Protein AF-A0A674K5M7-F1 (afdb_monomer_lite)

Sequence (139 aa):
MPDRALCLLCSLVMPAAFLCADLLPRVTFPRGDPRRTLTSFSQDGIFNYDTFLLSEDEGTLYVGARDTILSLRVDSAGSMKLTGSIVWPPVLKKKEECVFKKKSNLVRRGGDAGAGAGCIMPLEGAVSLGVSMEGMESW

Organism: NCBI:txid2587831

Radius of gyration: 25.28 Å; chains: 1; bounding box: 82×36×43 Å

Foldseek 3Di:
DVVVVVVVVCVVVVVVVVVVVVVDDPDDDPQPRPVDDADDDDDALWAAQDDWDADPVNQWIWTDTAQKIWIWGADPVGDTHTPDMDGHHDDPVLLVVVVVVVFDSDPPNPDDPDPTDHDDDDCVVVVVVPPPPPPPPDD

Structure (mmCIF, N/CA/C/O backbone):
data_AF-A0A674K5M7-F1
#
_entry.id   AF-A0A674K5M7-F1
#
loop_
_atom_site.group_PDB
_atom_site.id
_atom_site.type_symbol
_atom_site.label_atom_id
_atom_site.label_alt_id
_atom_site.label_comp_id
_atom_site.label_asym_id
_atom_site.label_entity_id
_atom_site.label_seq_id
_atom_site.pdbx_PDB_ins_code
_atom_site.Cartn_x
_atom_site.Cartn_y
_atom_site.Cartn_z
_atom_site.occupancy
_atom_site.B_iso_or_equiv
_atom_site.auth_seq_id
_atom_site.auth_comp_id
_atom_site.auth_asym_id
_atom_site.auth_atom_id
_atom_site.pdbx_PDB_model_num
ATOM 1 N N . MET A 1 1 ? 62.151 11.649 12.531 1.00 54.00 1 MET A N 1
ATOM 2 C CA . MET A 1 1 ? 61.188 10.601 12.941 1.00 54.00 1 MET A CA 1
ATOM 3 C C . MET A 1 1 ? 59.768 10.842 12.367 1.00 54.00 1 MET A C 1
ATOM 5 O O . MET A 1 1 ? 58.826 10.846 13.147 1.00 54.00 1 MET A O 1
ATOM 9 N N . PRO A 1 2 ? 59.555 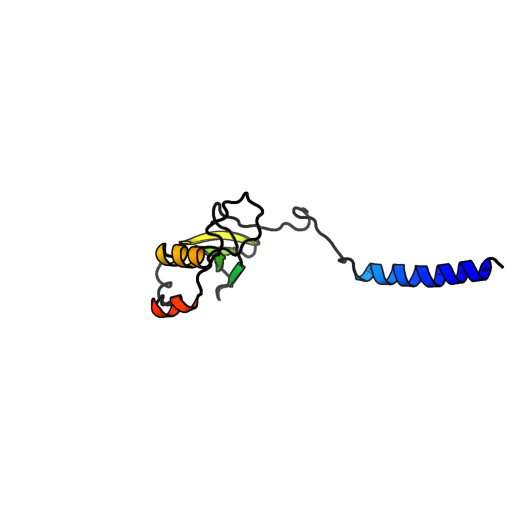11.043 11.045 1.00 58.00 2 PRO A N 1
ATOM 10 C CA . PRO A 1 2 ? 58.198 11.156 10.467 1.00 58.00 2 PRO A CA 1
ATOM 11 C C . PRO A 1 2 ? 57.565 9.796 10.106 1.00 58.00 2 PRO A C 1
ATOM 13 O O . PRO A 1 2 ? 56.348 9.672 10.018 1.00 58.00 2 PRO A O 1
ATOM 16 N N . ASP A 1 3 ? 58.395 8.766 9.951 1.00 63.44 3 ASP A N 1
ATOM 17 C CA . ASP A 1 3 ? 58.025 7.453 9.411 1.00 63.44 3 ASP A CA 1
ATOM 18 C C . ASP A 1 3 ? 57.023 6.691 10.296 1.00 63.44 3 ASP A C 1
ATOM 20 O O . ASP A 1 3 ? 56.019 6.155 9.837 1.00 63.44 3 ASP A O 1
ATOM 24 N N . ARG A 1 4 ? 57.218 6.756 11.618 1.00 66.75 4 ARG A N 1
ATOM 25 C CA . ARG A 1 4 ? 56.341 6.082 12.588 1.00 66.75 4 ARG A CA 1
ATOM 26 C C . ARG A 1 4 ? 54.963 6.734 12.679 1.00 66.75 4 ARG A C 1
ATOM 28 O O . ARG A 1 4 ? 53.981 6.029 12.864 1.00 66.75 4 ARG A O 1
ATOM 35 N N . ALA A 1 5 ? 54.885 8.057 12.529 1.00 70.88 5 ALA A N 1
ATOM 36 C CA . ALA A 1 5 ? 53.611 8.773 12.518 1.00 70.88 5 ALA A CA 1
ATOM 37 C C . ALA A 1 5 ? 52.813 8.458 11.243 1.00 70.88 5 ALA A C 1
ATOM 39 O O . ALA A 1 5 ? 51.611 8.221 11.323 1.00 70.88 5 ALA A O 1
ATOM 40 N N . LEU A 1 6 ? 53.489 8.374 10.091 1.00 67.31 6 LEU A N 1
ATOM 41 C CA . LEU A 1 6 ? 52.871 8.006 8.817 1.00 67.31 6 LEU A CA 1
ATOM 42 C C . LEU A 1 6 ? 52.368 6.553 8.823 1.00 67.31 6 LEU A C 1
ATOM 44 O O . LEU A 1 6 ? 51.234 6.294 8.430 1.00 67.31 6 LEU A O 1
ATOM 48 N N . CYS A 1 7 ? 53.166 5.620 9.349 1.00 67.31 7 CYS A N 1
ATOM 49 C CA . CYS A 1 7 ? 52.777 4.218 9.506 1.00 67.31 7 CYS A CA 1
ATOM 50 C C . CYS A 1 7 ? 51.577 4.045 10.450 1.00 67.31 7 CYS A C 1
ATOM 52 O O . CYS A 1 7 ? 50.654 3.293 10.135 1.00 67.31 7 CYS A O 1
ATOM 54 N N . LEU A 1 8 ? 51.546 4.774 11.572 1.00 70.50 8 LEU A N 1
ATOM 55 C CA . LEU A 1 8 ? 50.411 4.747 12.498 1.00 70.50 8 LEU A CA 1
ATOM 56 C C . LEU A 1 8 ? 49.137 5.325 11.859 1.00 70.50 8 LEU A C 1
ATOM 58 O O . LEU A 1 8 ? 48.074 4.717 11.979 1.00 70.50 8 LEU A O 1
ATOM 62 N N . LEU A 1 9 ? 49.237 6.430 11.115 1.00 65.06 9 LEU A N 1
ATOM 63 C CA . LEU A 1 9 ? 48.107 7.012 10.379 1.00 65.06 9 LEU A CA 1
ATOM 64 C C . LEU A 1 9 ? 47.564 6.053 9.307 1.00 65.06 9 LEU A C 1
ATOM 66 O O . LEU A 1 9 ? 46.357 5.827 9.253 1.00 65.06 9 LEU A O 1
ATOM 70 N N . CYS A 1 10 ? 48.429 5.418 8.511 1.00 63.88 10 CYS A N 1
ATOM 71 C CA . CYS A 1 10 ? 48.013 4.414 7.525 1.00 63.88 10 CYS A CA 1
ATOM 72 C C . CYS A 1 10 ? 47.333 3.201 8.179 1.00 63.88 10 CYS A C 1
ATOM 74 O O . CYS A 1 10 ? 46.335 2.701 7.661 1.00 63.88 10 CYS A O 1
ATOM 76 N N . SER A 1 11 ? 47.831 2.756 9.338 1.00 68.31 11 SER A N 1
ATOM 77 C CA . SER A 1 11 ? 47.259 1.619 10.067 1.00 68.31 11 SER A CA 1
ATOM 78 C C . SER A 1 11 ? 45.888 1.906 10.689 1.00 68.31 11 SER A C 1
ATOM 80 O O . SER A 1 11 ? 45.104 0.977 10.848 1.00 68.31 11 SER A O 1
ATOM 82 N N . LEU A 1 12 ? 45.566 3.170 10.996 1.00 63.50 12 LEU A N 1
ATOM 83 C CA . LEU A 1 12 ? 44.246 3.567 11.502 1.00 63.50 12 LEU A CA 1
ATOM 84 C C . LEU A 1 12 ? 43.238 3.851 10.375 1.00 63.50 12 LEU A C 1
ATOM 86 O O . LEU A 1 12 ? 42.054 3.554 10.516 1.00 63.50 12 LEU A O 1
ATOM 90 N N . VAL A 1 13 ? 43.698 4.429 9.260 1.00 61.62 13 VAL A N 1
ATOM 91 C CA . VAL A 1 13 ? 42.830 4.862 8.150 1.00 61.62 13 VAL A CA 1
ATOM 92 C C . VAL A 1 13 ? 42.399 3.691 7.263 1.00 61.62 13 VAL A C 1
ATOM 94 O O . VAL A 1 13 ? 41.256 3.660 6.810 1.00 61.62 13 VAL A O 1
ATOM 97 N N . MET A 1 14 ? 43.270 2.701 7.040 1.00 60.22 14 MET A N 1
ATOM 98 C CA . MET A 1 14 ? 42.951 1.569 6.162 1.00 60.22 14 MET A CA 1
ATOM 99 C C . MET A 1 14 ? 41.818 0.675 6.701 1.00 60.22 14 MET A C 1
ATOM 101 O O . MET A 1 14 ? 40.880 0.423 5.947 1.00 60.22 14 MET A O 1
ATOM 105 N N . PRO A 1 15 ? 41.787 0.255 7.983 1.00 61.38 15 PRO A N 1
ATOM 106 C CA . PRO A 1 15 ? 40.671 -0.538 8.504 1.00 61.38 15 PRO A CA 1
ATOM 107 C C . PRO A 1 15 ? 39.331 0.205 8.438 1.00 61.38 15 PRO A C 1
ATOM 109 O O . PRO A 1 15 ? 38.308 -0.395 8.118 1.00 61.38 15 PRO A O 1
ATOM 112 N N . ALA A 1 16 ? 39.335 1.520 8.686 1.00 59.09 16 ALA A N 1
ATOM 113 C CA . ALA A 1 16 ? 38.125 2.339 8.660 1.00 59.09 16 ALA A CA 1
ATOM 114 C C . ALA A 1 16 ? 37.505 2.441 7.252 1.00 59.09 16 ALA A C 1
ATOM 116 O O . ALA A 1 16 ? 36.284 2.437 7.119 1.00 59.09 16 ALA A O 1
ATOM 117 N N . ALA A 1 17 ? 38.329 2.485 6.198 1.00 59.56 17 ALA A N 1
ATOM 118 C CA . ALA A 1 17 ? 37.850 2.531 4.816 1.00 59.56 17 ALA A CA 1
ATOM 119 C C . ALA A 1 17 ? 37.273 1.184 4.337 1.00 59.56 17 ALA A C 1
ATOM 121 O O . ALA A 1 17 ? 36.255 1.172 3.645 1.00 59.56 17 ALA A O 1
ATOM 122 N N . PHE A 1 18 ? 37.877 0.057 4.735 1.00 58.56 18 PHE A N 1
ATOM 123 C CA . PHE A 1 18 ? 37.393 -1.284 4.375 1.00 58.56 18 PHE A CA 1
ATOM 124 C C . PHE A 1 18 ? 36.073 -1.646 5.069 1.00 58.56 18 PHE A C 1
ATOM 126 O O . PHE A 1 18 ? 35.194 -2.223 4.437 1.00 58.56 18 PHE A O 1
ATOM 133 N N . LEU A 1 19 ? 35.888 -1.255 6.334 1.00 58.12 19 LEU A N 1
ATOM 134 C CA . LEU A 1 19 ? 34.643 -1.517 7.068 1.00 58.12 19 LEU A CA 1
ATOM 135 C C . LEU A 1 19 ? 33.445 -0.705 6.544 1.00 58.12 19 LEU A C 1
ATOM 137 O O . LEU A 1 19 ? 32.305 -1.125 6.712 1.00 58.12 19 LEU A O 1
ATOM 141 N N . CYS A 1 20 ? 33.677 0.436 5.888 1.00 59.03 20 CYS A N 1
ATOM 142 C CA . CYS A 1 20 ? 32.605 1.273 5.339 1.00 59.03 20 CYS A CA 1
ATOM 143 C C . CYS A 1 20 ? 32.024 0.757 4.013 1.00 59.03 20 CYS A C 1
ATOM 145 O O . CYS A 1 20 ? 30.899 1.118 3.671 1.00 59.03 20 CYS A O 1
ATOM 147 N N . ALA A 1 21 ? 32.755 -0.072 3.261 1.00 61.06 21 ALA A N 1
ATOM 148 C CA . ALA A 1 21 ? 32.300 -0.557 1.957 1.00 61.06 21 ALA A CA 1
ATOM 149 C C . ALA A 1 21 ? 31.172 -1.604 2.065 1.00 61.06 21 ALA A C 1
ATOM 151 O O . ALA A 1 21 ? 30.252 -1.586 1.251 1.00 61.06 21 ALA A O 1
ATOM 152 N N . ASP A 1 22 ? 31.195 -2.457 3.095 1.00 65.50 22 ASP A N 1
ATOM 153 C CA . ASP A 1 22 ? 30.171 -3.493 3.333 1.00 65.50 22 ASP A CA 1
ATOM 154 C C . ASP A 1 22 ? 28.863 -2.950 3.933 1.00 65.50 22 ASP A C 1
ATOM 156 O O . ASP A 1 22 ? 27.850 -3.648 3.974 1.00 65.50 22 ASP A O 1
ATOM 160 N N . LEU A 1 23 ? 28.856 -1.694 4.387 1.00 80.81 23 LEU A N 1
ATOM 161 C CA . LEU A 1 23 ? 27.666 -1.047 4.949 1.00 80.81 23 LEU A CA 1
ATOM 162 C C . LEU A 1 23 ? 26.796 -0.373 3.879 1.00 80.81 23 LEU A C 1
ATOM 164 O O . LEU A 1 23 ? 25.697 0.095 4.184 1.00 80.81 23 LEU A O 1
ATOM 168 N N . LEU A 1 24 ? 27.268 -0.312 2.629 1.00 85.19 24 LEU A N 1
ATOM 169 C CA . LEU A 1 24 ? 26.547 0.313 1.527 1.00 85.19 24 LEU A CA 1
ATOM 170 C C . LEU A 1 24 ? 25.785 -0.737 0.705 1.00 85.19 24 LEU A C 1
ATOM 172 O O . LEU A 1 24 ? 26.345 -1.777 0.350 1.00 85.19 24 LEU A O 1
ATOM 176 N N . PRO A 1 25 ? 24.514 -0.477 0.339 1.00 89.56 25 PRO A N 1
ATOM 177 C CA . PRO A 1 25 ? 23.804 -1.325 -0.606 1.00 89.56 25 PRO A CA 1
ATOM 178 C C . PRO A 1 25 ? 24.611 -1.470 -1.899 1.00 89.56 25 PRO A C 1
ATOM 180 O O . PRO A 1 25 ? 24.996 -0.474 -2.510 1.00 89.56 25 PRO A O 1
ATOM 183 N N . ARG A 1 26 ? 24.829 -2.713 -2.349 1.00 89.81 26 ARG A N 1
ATOM 184 C CA . ARG A 1 26 ? 25.579 -2.999 -3.589 1.00 89.81 26 ARG A CA 1
ATOM 185 C C . ARG A 1 26 ? 25.007 -2.280 -4.811 1.00 89.81 26 ARG A C 1
ATOM 187 O O . ARG A 1 26 ? 25.750 -1.910 -5.713 1.00 89.81 26 ARG A O 1
ATOM 194 N N . VAL A 1 27 ? 23.686 -2.115 -4.848 1.00 91.44 27 VAL A N 1
ATOM 195 C CA . VAL A 1 27 ? 22.971 -1.386 -5.894 1.00 91.44 27 VAL A CA 1
ATOM 196 C C . VAL A 1 27 ? 21.827 -0.610 -5.251 1.00 91.44 27 VAL A C 1
ATOM 198 O O . VAL A 1 27 ? 21.047 -1.178 -4.486 1.00 91.44 27 VAL A O 1
ATOM 201 N N . THR A 1 28 ? 21.701 0.665 -5.609 1.00 91.31 28 THR A N 1
ATOM 202 C CA . THR A 1 28 ? 20.619 1.546 -5.161 1.00 91.31 28 THR A CA 1
ATOM 203 C C . THR A 1 28 ? 19.865 2.064 -6.376 1.00 91.31 28 THR A C 1
ATOM 205 O O . THR A 1 28 ? 20.475 2.581 -7.312 1.00 91.31 28 THR A O 1
ATOM 208 N N . PHE A 1 29 ? 18.539 1.950 -6.348 1.00 94.06 29 PHE A N 1
ATOM 209 C CA . PHE A 1 29 ? 17.656 2.535 -7.352 1.00 94.06 29 PHE A CA 1
ATOM 210 C C . PHE A 1 29 ? 16.804 3.615 -6.681 1.00 94.06 29 PHE A C 1
ATOM 212 O O . PHE A 1 29 ? 16.064 3.292 -5.747 1.00 94.06 29 PHE A O 1
ATOM 219 N N . PRO A 1 30 ? 16.900 4.888 -7.100 1.00 92.19 30 PRO A N 1
ATOM 220 C CA . PRO A 1 30 ? 15.992 5.912 -6.609 1.00 92.19 30 PRO A CA 1
ATOM 221 C C . PRO A 1 30 ? 14.552 5.605 -7.039 1.00 92.19 30 PRO A C 1
ATOM 223 O O . PRO A 1 30 ? 14.303 4.935 -8.044 1.00 92.19 30 PRO A O 1
ATOM 226 N N . ARG A 1 31 ? 13.576 6.121 -6.285 1.00 90.50 31 ARG A N 1
ATOM 227 C CA . ARG A 1 31 ? 12.162 6.003 -6.657 1.00 90.50 31 ARG A CA 1
ATOM 228 C C . ARG A 1 31 ? 11.943 6.645 -8.031 1.00 90.50 31 ARG A C 1
ATOM 230 O O . ARG A 1 31 ? 12.227 7.825 -8.203 1.00 90.50 31 ARG A O 1
ATOM 237 N N . GLY A 1 32 ? 11.406 5.871 -8.973 1.00 89.56 32 GLY A N 1
ATOM 238 C CA . GLY A 1 32 ? 11.185 6.313 -10.353 1.00 89.56 32 GLY A CA 1
ATOM 239 C C . GLY A 1 32 ? 12.353 6.048 -11.308 1.00 89.56 32 GLY A C 1
ATOM 240 O O . GLY A 1 32 ? 12.295 6.508 -12.444 1.00 89.56 32 GLY A O 1
ATOM 241 N N . ASP A 1 33 ? 13.394 5.314 -10.890 1.00 93.31 33 ASP A N 1
ATOM 242 C CA . ASP A 1 33 ? 14.452 4.874 -11.805 1.00 93.31 33 ASP A CA 1
ATOM 243 C C . ASP A 1 33 ? 13.858 4.001 -12.934 1.00 93.31 33 ASP A C 1
ATOM 245 O O . ASP A 1 33 ? 13.219 2.982 -12.649 1.00 93.31 33 ASP A O 1
ATOM 249 N N . PRO A 1 34 ? 14.070 4.348 -14.216 1.00 90.81 34 PRO A N 1
ATOM 250 C CA . PRO A 1 34 ? 13.500 3.608 -15.342 1.00 90.81 34 PRO A CA 1
ATOM 251 C C . PRO A 1 34 ? 14.049 2.181 -15.468 1.00 90.81 34 PRO A C 1
ATOM 253 O O . PRO A 1 34 ? 13.412 1.338 -16.091 1.00 90.81 34 PRO A O 1
ATOM 256 N N . ARG A 1 35 ? 15.208 1.879 -14.866 1.00 92.81 35 ARG A N 1
ATOM 257 C CA . ARG A 1 35 ? 15.778 0.522 -14.837 1.00 92.81 35 ARG A CA 1
ATOM 258 C C . ARG A 1 35 ? 15.003 -0.415 -13.914 1.00 92.81 35 ARG A C 1
ATOM 260 O O . ARG A 1 35 ? 15.170 -1.628 -14.007 1.00 92.81 35 ARG A O 1
ATOM 267 N N . ARG A 1 36 ? 14.197 0.133 -12.999 1.00 89.38 36 ARG A N 1
ATOM 268 C CA . ARG A 1 36 ? 13.380 -0.634 -12.059 1.00 89.38 36 ARG A CA 1
ATOM 269 C C . ARG A 1 36 ? 12.063 0.085 -11.780 1.00 89.38 36 ARG A C 1
ATOM 271 O O . ARG A 1 36 ? 11.891 0.731 -10.748 1.00 89.38 36 ARG A O 1
ATOM 278 N N . THR A 1 37 ? 11.123 -0.057 -12.709 1.00 86.69 37 THR A N 1
ATOM 279 C CA . THR A 1 37 ? 9.760 0.451 -12.542 1.00 86.69 37 THR A CA 1
ATOM 280 C C . THR A 1 37 ? 9.069 -0.259 -11.379 1.00 86.69 37 THR A C 1
ATOM 282 O O . THR A 1 37 ? 9.080 -1.484 -11.293 1.00 86.69 37 THR A O 1
ATOM 285 N N . LEU A 1 38 ? 8.469 0.521 -10.479 1.00 88.12 38 LEU A N 1
ATOM 286 C CA . LEU A 1 38 ? 7.705 0.026 -9.340 1.00 88.12 38 LEU A CA 1
ATOM 287 C C . LEU A 1 38 ? 6.274 0.545 -9.448 1.00 88.12 38 LEU A C 1
ATOM 289 O O . LEU A 1 38 ? 6.054 1.743 -9.626 1.00 88.12 38 LEU A O 1
ATOM 293 N N . THR A 1 39 ? 5.311 -0.358 -9.343 1.00 88.19 39 THR A N 1
ATOM 294 C CA . THR A 1 39 ? 3.890 -0.026 -9.319 1.00 88.19 39 THR A CA 1
ATOM 295 C C . THR A 1 39 ? 3.478 0.370 -7.906 1.00 88.19 39 THR A C 1
ATOM 297 O O . THR A 1 39 ? 3.947 -0.185 -6.914 1.00 88.19 39 THR A O 1
ATOM 300 N N . SER A 1 40 ? 2.616 1.377 -7.795 1.00 89.56 40 SER A N 1
ATOM 301 C CA . SER A 1 40 ? 2.126 1.865 -6.507 1.00 89.56 40 SER A CA 1
ATOM 302 C C . SER A 1 40 ? 0.620 2.027 -6.546 1.00 89.56 40 SER A C 1
ATOM 304 O O . SER A 1 40 ? 0.089 2.565 -7.516 1.00 89.56 40 SER A O 1
ATOM 306 N N . PHE A 1 41 ? -0.041 1.623 -5.469 1.00 92.69 41 PHE A N 1
ATOM 307 C CA . PHE A 1 41 ? -1.464 1.835 -5.258 1.00 92.69 41 PHE A CA 1
ATOM 308 C C . PHE A 1 41 ? -1.675 2.816 -4.100 1.00 92.69 41 PHE A C 1
ATOM 310 O O . PHE A 1 41 ? -0.998 2.738 -3.075 1.00 92.69 41 PHE A O 1
ATOM 317 N N . SER A 1 42 ? -2.620 3.737 -4.264 1.00 92.50 42 SER A N 1
ATOM 318 C CA . SER A 1 42 ? -3.082 4.641 -3.212 1.00 92.50 42 SER A CA 1
ATOM 319 C C . SER A 1 42 ? -4.504 5.080 -3.521 1.00 92.50 42 SER A C 1
ATOM 321 O O . SER A 1 42 ? -4.812 5.368 -4.678 1.00 92.50 42 SER A O 1
ATOM 323 N N . GLN A 1 43 ? -5.344 5.184 -2.497 1.00 92.69 43 GLN A N 1
ATOM 324 C CA . GLN A 1 43 ? -6.709 5.683 -2.614 1.00 92.69 43 GLN A CA 1
ATOM 325 C C . GLN A 1 43 ? -6.925 6.883 -1.691 1.00 92.69 43 GLN A C 1
ATOM 327 O O . GLN A 1 43 ? -6.505 6.875 -0.531 1.00 92.69 43 GLN A O 1
ATOM 332 N N . ASP A 1 44 ? -7.598 7.910 -2.208 1.00 92.19 44 ASP A N 1
ATOM 333 C CA . ASP A 1 44 ? -7.889 9.127 -1.456 1.00 92.19 44 ASP A CA 1
ATOM 334 C C . ASP A 1 44 ? -8.716 8.828 -0.203 1.00 92.19 44 ASP A C 1
ATOM 336 O O . ASP A 1 44 ? -9.708 8.100 -0.235 1.00 92.19 44 ASP A O 1
ATOM 340 N N . GLY A 1 45 ? -8.303 9.412 0.922 1.00 88.75 45 GLY A N 1
ATOM 341 C CA . GLY A 1 45 ? -8.979 9.236 2.207 1.00 88.75 45 GLY A CA 1
ATOM 342 C C . GLY A 1 45 ? -8.674 7.918 2.925 1.00 88.75 45 GLY A C 1
ATOM 343 O O . GLY A 1 45 ? -9.101 7.769 4.069 1.00 88.75 45 GLY A O 1
ATOM 344 N N . ILE A 1 46 ? -7.906 7.009 2.315 1.00 92.19 46 ILE A N 1
ATOM 345 C CA . ILE A 1 46 ? -7.473 5.751 2.930 1.00 92.19 46 ILE A CA 1
ATOM 346 C C . ILE A 1 46 ? -5.995 5.842 3.303 1.00 92.19 46 ILE A C 1
ATOM 348 O O . ILE A 1 46 ? -5.133 6.163 2.483 1.00 92.19 46 ILE A O 1
ATOM 352 N N . PHE A 1 47 ? -5.702 5.526 4.561 1.00 90.75 47 PHE A N 1
ATOM 353 C CA . PHE A 1 47 ? -4.371 5.633 5.149 1.00 90.75 47 PHE A CA 1
ATOM 354 C C . PHE A 1 47 ? -4.027 4.359 5.926 1.00 90.75 47 PHE A C 1
ATOM 356 O O . PHE A 1 47 ? -4.919 3.599 6.294 1.00 90.75 47 PHE A O 1
ATOM 363 N N . ASN A 1 48 ? -2.743 4.174 6.239 1.00 93.75 48 ASN A N 1
ATOM 364 C CA . ASN A 1 48 ? -2.214 3.050 7.023 1.00 93.75 48 ASN A CA 1
ATOM 365 C C . ASN A 1 48 ? -2.511 1.675 6.404 1.00 93.75 48 ASN A C 1
ATOM 367 O O . ASN A 1 48 ? -3.248 0.889 6.979 1.00 93.75 48 ASN A O 1
ATOM 371 N N . TYR A 1 49 ? -1.928 1.398 5.240 1.00 94.94 49 TYR A N 1
ATOM 372 C CA . TYR A 1 49 ? -1.946 0.073 4.616 1.00 94.94 49 TYR A CA 1
ATOM 373 C C . TYR A 1 49 ? -0.899 -0.809 5.316 1.00 94.94 49 TYR A C 1
ATOM 375 O O . TYR A 1 49 ? 0.276 -0.765 4.953 1.00 94.94 49 TYR A O 1
ATOM 383 N N . ASP A 1 50 ? -1.286 -1.518 6.376 1.00 94.81 50 ASP A N 1
ATOM 384 C CA . ASP A 1 50 ? -0.348 -2.232 7.260 1.00 94.81 50 ASP A CA 1
ATOM 385 C C . ASP A 1 50 ? -0.581 -3.746 7.341 1.00 94.81 50 ASP A C 1
ATOM 387 O O . ASP A 1 50 ? 0.307 -4.479 7.778 1.00 94.81 50 ASP A O 1
ATOM 391 N N . THR A 1 51 ? -1.733 -4.224 6.872 1.00 94.56 51 THR A N 1
ATOM 392 C CA . THR A 1 51 ? -2.112 -5.636 6.913 1.00 94.56 51 THR A CA 1
ATOM 393 C C . THR A 1 51 ? -2.294 -6.157 5.494 1.00 94.56 51 THR A C 1
ATOM 395 O O . THR A 1 51 ? -3.028 -5.564 4.709 1.00 94.56 51 THR A O 1
ATOM 398 N N . PHE A 1 52 ? -1.653 -7.277 5.163 1.00 96.19 52 PHE A N 1
ATOM 399 C CA . PHE A 1 52 ? -1.660 -7.848 3.816 1.00 96.19 52 PHE A CA 1
ATOM 400 C C . PHE A 1 52 ? -1.979 -9.340 3.876 1.00 96.19 52 PHE A C 1
ATOM 402 O O . PHE A 1 52 ? -1.398 -10.063 4.684 1.00 96.19 52 PHE A O 1
ATOM 409 N N . LEU A 1 53 ? -2.876 -9.793 3.004 1.00 96.50 53 LEU A N 1
ATOM 410 C CA . LEU A 1 53 ? -3.218 -11.200 2.829 1.00 96.50 53 LEU A CA 1
ATOM 411 C C . LEU A 1 53 ? -3.355 -11.494 1.336 1.00 96.50 53 LEU A C 1
ATOM 413 O O . LEU A 1 53 ? -4.217 -10.930 0.667 1.00 96.50 53 LEU A O 1
ATOM 417 N N . LEU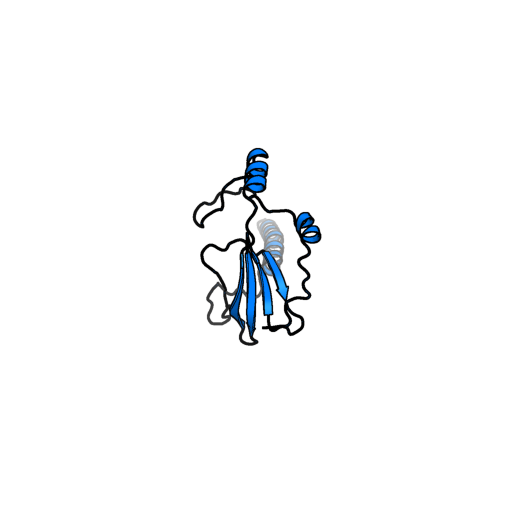 A 1 54 ? -2.500 -12.370 0.817 1.00 95.62 54 LEU A N 1
ATOM 418 C CA . LEU A 1 54 ? -2.593 -12.848 -0.558 1.00 95.62 54 LEU A CA 1
ATOM 419 C C . LEU A 1 54 ? -3.550 -14.045 -0.615 1.00 95.62 54 LEU A C 1
ATOM 421 O O . LEU A 1 54 ? -3.516 -14.899 0.272 1.00 95.62 54 LEU A O 1
ATOM 425 N N . SER A 1 55 ? -4.411 -14.083 -1.628 1.00 94.38 55 SER A N 1
ATOM 426 C CA . SER A 1 55 ? -5.280 -15.224 -1.900 1.00 94.38 55 SER A CA 1
ATOM 427 C C . SER A 1 55 ? -4.478 -16.444 -2.366 1.00 94.38 55 SER A C 1
ATOM 429 O O . SER A 1 55 ? -3.360 -16.315 -2.863 1.00 94.38 55 SER A O 1
ATOM 431 N N . GLU A 1 56 ? -5.047 -17.639 -2.204 1.00 95.12 56 GLU A N 1
ATOM 432 C CA . GLU A 1 56 ? -4.386 -18.901 -2.571 1.00 95.12 56 GLU A CA 1
ATOM 433 C C . GLU A 1 56 ? -4.121 -19.017 -4.082 1.00 95.12 56 GLU A C 1
ATOM 435 O O . GLU A 1 56 ? -3.116 -19.587 -4.493 1.00 95.12 56 GLU A O 1
ATOM 440 N N . ASP A 1 57 ? -4.981 -18.417 -4.907 1.00 92.88 57 ASP A N 1
ATOM 441 C CA . ASP A 1 57 ? -4.826 -18.322 -6.363 1.00 92.88 57 ASP A CA 1
ATOM 442 C C . ASP A 1 57 ? -3.838 -17.223 -6.805 1.00 92.88 57 ASP A C 1
ATOM 444 O O . ASP A 1 57 ? -3.682 -16.990 -8.002 1.00 92.88 57 ASP A O 1
ATOM 448 N N . GLU A 1 58 ? -3.207 -16.517 -5.857 1.00 91.88 58 GLU A N 1
ATOM 449 C CA . GLU A 1 58 ? -2.250 -15.413 -6.056 1.00 91.88 58 GLU A CA 1
ATOM 450 C C . GLU A 1 58 ? -2.781 -14.218 -6.877 1.00 91.88 58 GLU A C 1
ATOM 452 O O . GLU A 1 58 ? -2.057 -13.256 -7.135 1.00 91.88 58 GLU A O 1
ATOM 457 N N . GLY A 1 59 ? -4.061 -14.236 -7.259 1.00 92.81 59 GLY A N 1
ATOM 458 C CA . GLY A 1 59 ? -4.685 -13.216 -8.098 1.00 92.81 59 GLY A CA 1
ATOM 459 C C . GLY A 1 59 ? -5.212 -12.008 -7.325 1.00 92.81 59 GLY A C 1
ATOM 460 O O . GLY A 1 59 ? -5.440 -10.950 -7.922 1.00 92.81 59 GLY A O 1
ATOM 461 N N . THR A 1 60 ? -5.410 -12.136 -6.008 1.00 95.12 60 THR A N 1
ATOM 462 C CA . THR A 1 60 ? -6.028 -11.102 -5.170 1.00 95.12 60 THR A CA 1
ATOM 463 C C . THR A 1 60 ? -5.221 -10.834 -3.904 1.00 95.12 60 THR A C 1
ATOM 465 O O . THR A 1 60 ? -5.015 -11.702 -3.063 1.00 95.12 60 THR A O 1
ATOM 468 N N . LEU A 1 61 ? -4.822 -9.580 -3.715 1.00 95.56 61 LEU A N 1
ATOM 469 C CA . LEU A 1 61 ? -4.226 -9.072 -2.489 1.00 95.56 61 LEU A CA 1
ATOM 470 C C . LEU A 1 61 ? -5.287 -8.328 -1.673 1.00 95.56 61 LEU A C 1
ATOM 472 O O . LEU A 1 61 ? -5.739 -7.243 -2.047 1.00 95.56 61 LEU A O 1
ATOM 476 N N . TYR A 1 62 ? -5.664 -8.899 -0.536 1.00 96.69 62 TYR A N 1
ATOM 477 C CA . TYR A 1 62 ? -6.466 -8.224 0.472 1.00 96.69 62 TYR A CA 1
ATOM 478 C C . TYR A 1 62 ? -5.575 -7.316 1.316 1.00 96.69 62 TYR A C 1
ATOM 480 O O . TYR A 1 62 ? -4.537 -7.741 1.830 1.00 96.69 62 TYR A O 1
ATOM 488 N N . VAL A 1 63 ? -5.980 -6.057 1.466 1.00 97.25 63 VAL A N 1
ATOM 489 C CA . VAL A 1 63 ? -5.222 -5.048 2.210 1.00 97.25 63 VAL A CA 1
ATOM 490 C C . VAL A 1 63 ? -6.094 -4.467 3.310 1.00 97.25 63 VAL A C 1
ATOM 492 O O . VAL A 1 63 ? -7.111 -3.827 3.041 1.00 97.25 63 VAL A O 1
ATOM 495 N N . GLY A 1 64 ? -5.690 -4.679 4.558 1.00 96.00 64 GLY A N 1
ATOM 496 C CA . GLY A 1 64 ? -6.246 -3.974 5.702 1.00 96.00 64 GLY A CA 1
ATOM 497 C C . GLY A 1 64 ? -5.643 -2.578 5.781 1.00 96.00 64 GLY A C 1
ATOM 498 O O . GLY A 1 64 ? -4.421 -2.413 5.815 1.00 96.00 64 GLY A O 1
ATOM 499 N N . ALA A 1 65 ? -6.519 -1.579 5.784 1.00 94.81 65 ALA A N 1
ATOM 500 C CA . ALA A 1 65 ? -6.175 -0.184 5.971 1.00 94.81 65 ALA A CA 1
ATOM 501 C C . ALA A 1 65 ? -7.008 0.428 7.104 1.00 94.81 65 ALA A C 1
ATOM 503 O O . ALA A 1 65 ? -7.945 -0.181 7.632 1.00 94.81 65 ALA A O 1
ATOM 504 N N . ARG A 1 66 ? -6.686 1.661 7.502 1.00 89.50 66 ARG A N 1
ATOM 505 C CA . ARG A 1 66 ? -7.458 2.356 8.534 1.00 89.50 66 ARG A CA 1
ATOM 506 C C . ARG A 1 66 ? -8.919 2.481 8.104 1.00 89.50 66 ARG A C 1
ATOM 508 O O . ARG A 1 66 ? -9.220 3.137 7.112 1.00 89.50 66 ARG A O 1
ATOM 515 N N . ASP A 1 67 ? -9.803 1.906 8.913 1.00 89.69 67 ASP A N 1
ATOM 516 C CA . ASP A 1 67 ? -11.257 1.951 8.758 1.00 89.69 67 ASP A CA 1
ATOM 517 C C . ASP A 1 67 ? -11.772 1.335 7.439 1.00 89.69 67 ASP A C 1
ATOM 519 O O . ASP A 1 67 ? -12.905 1.600 7.035 1.00 89.69 67 ASP A O 1
ATOM 523 N N . THR A 1 68 ? -10.963 0.550 6.713 1.00 93.75 68 THR A N 1
ATOM 524 C CA . THR A 1 68 ? -11.347 -0.049 5.422 1.00 93.75 68 THR A CA 1
ATOM 525 C C . THR A 1 68 ? -10.538 -1.311 5.116 1.00 93.75 68 THR A C 1
ATOM 527 O O . THR A 1 68 ? -9.339 -1.363 5.362 1.00 93.75 68 THR A O 1
ATOM 530 N N . ILE A 1 69 ? -11.184 -2.311 4.519 1.00 96.00 69 ILE A N 1
ATOM 531 C CA . ILE A 1 69 ? -10.533 -3.485 3.924 1.00 96.00 69 ILE A CA 1
ATOM 532 C C . ILE A 1 69 ? -10.667 -3.377 2.405 1.00 96.00 69 ILE A C 1
ATOM 534 O O . ILE A 1 69 ? -11.752 -3.094 1.899 1.00 96.00 69 ILE A O 1
ATOM 538 N N . LEU A 1 70 ? -9.575 -3.579 1.676 1.00 96.69 70 LEU A N 1
ATOM 539 C CA . LEU A 1 70 ? -9.512 -3.490 0.219 1.00 96.69 70 LEU A CA 1
ATOM 540 C C . LEU A 1 70 ? -9.228 -4.858 -0.394 1.00 96.69 70 LEU A C 1
ATOM 542 O O . LEU A 1 70 ? -8.512 -5.666 0.187 1.00 96.69 70 LEU A O 1
ATOM 546 N N . SER A 1 71 ? -9.742 -5.077 -1.598 1.00 97.00 71 SER A N 1
ATOM 547 C CA . SER A 1 71 ? -9.386 -6.186 -2.478 1.00 97.00 71 SER A CA 1
ATOM 548 C C . SER A 1 71 ? -8.715 -5.600 -3.717 1.00 97.00 71 SER A C 1
ATOM 550 O O . SER A 1 71 ? -9.305 -4.762 -4.406 1.00 97.00 71 SER A O 1
ATOM 552 N N . LEU A 1 72 ? -7.466 -5.988 -3.967 1.00 96.12 72 LEU A N 1
ATOM 553 C CA . LEU A 1 72 ? -6.683 -5.571 -5.124 1.00 96.12 72 LEU A CA 1
ATOM 554 C C . LEU A 1 72 ? -6.402 -6.791 -5.995 1.00 96.12 72 LEU A C 1
ATOM 556 O O . LEU A 1 72 ? -5.776 -7.738 -5.534 1.00 96.12 72 LEU A O 1
ATOM 560 N N . ARG A 1 73 ? -6.785 -6.755 -7.270 1.00 95.19 73 ARG A N 1
ATOM 561 C CA . ARG A 1 73 ? -6.271 -7.718 -8.243 1.00 95.19 73 ARG A CA 1
ATOM 562 C C . ARG A 1 73 ? -4.815 -7.395 -8.536 1.00 95.19 73 ARG A C 1
ATOM 564 O O . ARG A 1 73 ? -4.514 -6.246 -8.874 1.00 95.19 73 ARG A O 1
ATOM 571 N N . VAL A 1 74 ? -3.958 -8.402 -8.437 1.00 92.88 74 VAL A N 1
ATOM 572 C CA . VAL A 1 74 ? -2.534 -8.314 -8.767 1.00 92.88 74 VAL A CA 1
ATOM 573 C C . VAL A 1 74 ? -2.280 -9.183 -9.992 1.00 92.88 74 VAL A C 1
ATOM 575 O O . VAL A 1 74 ? -2.801 -10.290 -10.081 1.00 92.88 74 VAL A O 1
ATOM 578 N N . ASP A 1 75 ? -1.529 -8.670 -10.963 1.00 86.19 75 ASP A N 1
ATOM 579 C CA . ASP A 1 75 ? -1.106 -9.455 -12.124 1.00 86.19 75 ASP A CA 1
ATOM 580 C C . ASP A 1 75 ? 0.409 -9.696 -12.144 1.00 86.19 75 ASP A C 1
ATOM 582 O O . ASP A 1 75 ? 1.187 -9.058 -11.430 1.00 86.19 75 ASP A O 1
ATOM 586 N N . SER A 1 76 ? 0.846 -10.617 -13.008 1.00 77.69 76 SER A N 1
ATOM 587 C CA . SER A 1 76 ? 2.262 -10.951 -13.190 1.00 77.69 76 SER A CA 1
ATOM 588 C C . SER A 1 76 ? 3.102 -9.789 -13.733 1.00 77.69 76 SER A C 1
ATOM 590 O O . SER A 1 76 ? 4.326 -9.820 -13.636 1.00 77.69 76 SER A O 1
ATOM 592 N N . ALA A 1 77 ? 2.467 -8.767 -14.318 1.00 78.12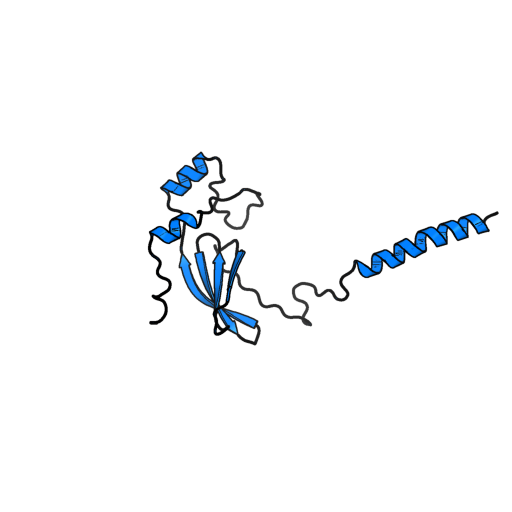 77 ALA A N 1
ATOM 593 C CA . ALA A 1 77 ? 3.124 -7.540 -14.764 1.00 78.12 77 ALA A CA 1
ATOM 594 C C . ALA A 1 77 ? 3.285 -6.514 -13.621 1.00 78.12 77 ALA A C 1
ATOM 596 O O . ALA A 1 77 ? 3.828 -5.428 -13.832 1.00 78.12 77 ALA A O 1
ATOM 597 N N . GLY A 1 78 ? 2.844 -6.861 -12.408 1.00 77.25 78 GLY A N 1
ATOM 598 C CA . GLY A 1 78 ? 2.907 -6.026 -11.217 1.00 77.25 78 GLY A CA 1
ATOM 599 C C . GLY A 1 78 ? 1.823 -4.954 -11.164 1.00 77.25 78 GLY A C 1
ATOM 600 O O . GLY A 1 78 ? 1.888 -4.077 -10.302 1.00 77.25 78 GLY A O 1
ATOM 601 N N . SER A 1 79 ? 0.837 -4.969 -12.060 1.00 87.00 79 SER A N 1
ATOM 602 C CA . SER A 1 79 ? -0.282 -4.036 -11.997 1.00 87.00 79 SER A CA 1
ATOM 603 C C . SER A 1 79 ? -1.191 -4.377 -10.812 1.00 87.00 79 SER A C 1
ATOM 605 O O . SER A 1 79 ? -1.382 -5.539 -10.454 1.00 87.00 79 SER A O 1
ATOM 607 N N . MET A 1 80 ? -1.713 -3.335 -10.163 1.00 92.62 80 MET A N 1
ATOM 608 C CA . MET A 1 80 ? -2.607 -3.450 -9.013 1.00 92.62 80 MET A CA 1
ATOM 609 C C . MET A 1 80 ? -3.889 -2.688 -9.318 1.00 92.62 80 MET A C 1
ATOM 611 O O . MET A 1 80 ? -3.852 -1.476 -9.546 1.00 92.62 80 MET A O 1
ATOM 615 N N . LYS A 1 81 ? -5.028 -3.382 -9.315 1.00 94.25 81 LYS A N 1
ATOM 616 C CA . LYS A 1 81 ? -6.336 -2.780 -9.593 1.00 94.25 81 LYS A CA 1
ATOM 617 C C . LYS A 1 81 ? -7.308 -3.060 -8.458 1.00 94.25 81 LYS A C 1
ATOM 619 O O . LYS A 1 81 ? -7.562 -4.215 -8.141 1.00 94.25 81 LYS A O 1
ATOM 624 N N . LEU A 1 82 ? -7.906 -2.007 -7.904 1.00 95.06 82 LEU A N 1
ATOM 625 C CA . LEU A 1 82 ? -8.973 -2.142 -6.916 1.00 95.06 82 LEU A CA 1
ATOM 626 C C . LEU A 1 82 ? -10.164 -2.900 -7.516 1.00 95.06 82 LEU A C 1
ATOM 628 O O . LEU A 1 82 ? -10.717 -2.489 -8.539 1.00 95.06 82 LEU A O 1
ATOM 632 N N . THR A 1 83 ? -10.541 -4.000 -6.875 1.00 96.19 83 THR A N 1
ATOM 633 C CA . THR A 1 83 ? -11.687 -4.842 -7.236 1.00 96.19 83 THR A CA 1
ATOM 634 C C . THR A 1 83 ? -12.841 -4.703 -6.257 1.00 96.19 83 THR A C 1
ATOM 636 O O . THR A 1 83 ? -13.987 -4.878 -6.658 1.00 96.19 83 THR A O 1
ATOM 639 N N . GLY A 1 84 ? -12.570 -4.325 -5.007 1.00 94.12 84 GLY A N 1
ATOM 640 C CA . GLY A 1 84 ? -13.613 -4.082 -4.016 1.00 94.12 84 GLY A CA 1
ATOM 641 C C . GLY A 1 84 ? -13.088 -3.430 -2.745 1.00 94.12 84 GLY A C 1
ATOM 642 O O . GLY A 1 84 ? -11.883 -3.419 -2.487 1.00 94.12 84 GLY A O 1
ATOM 643 N N . SER A 1 85 ? -14.001 -2.882 -1.947 1.00 95.56 85 SER A N 1
ATOM 644 C CA . SER A 1 85 ? -13.689 -2.310 -0.640 1.00 95.56 85 SER A CA 1
ATOM 645 C C . SER A 1 85 ? -14.848 -2.468 0.342 1.00 95.56 85 SER A C 1
ATOM 647 O O . SER A 1 85 ? -16.018 -2.419 -0.034 1.00 95.56 85 SER A O 1
ATOM 649 N N . ILE A 1 86 ? -14.511 -2.642 1.618 1.00 94.31 86 ILE A N 1
ATOM 650 C CA . ILE A 1 86 ? -15.451 -2.709 2.737 1.00 94.31 86 ILE A CA 1
ATOM 651 C C . ILE A 1 86 ? -15.056 -1.628 3.735 1.00 94.31 86 ILE A C 1
ATOM 653 O O . ILE A 1 86 ? -13.975 -1.683 4.321 1.00 94.31 86 ILE A O 1
ATOM 657 N N . VAL A 1 87 ? -15.932 -0.645 3.940 1.00 92.56 87 VAL A N 1
ATOM 658 C CA . VAL A 1 87 ? -15.719 0.421 4.927 1.00 92.56 87 VAL A CA 1
ATOM 659 C C . VAL A 1 87 ? -16.089 -0.109 6.311 1.00 92.56 87 VAL A C 1
ATOM 661 O O . VAL A 1 87 ? -17.217 -0.542 6.535 1.00 92.56 87 VAL A O 1
ATOM 664 N N . TRP A 1 88 ? -15.147 -0.054 7.249 1.00 89.19 88 TRP A N 1
ATOM 665 C CA . TRP A 1 88 ? -15.300 -0.558 8.613 1.00 89.19 88 TRP A CA 1
ATOM 666 C C . TRP A 1 88 ? -14.807 0.483 9.629 1.00 89.19 88 TRP A C 1
ATOM 668 O O . TRP A 1 88 ? -13.723 0.344 10.198 1.00 89.19 88 TRP A O 1
ATOM 678 N N . PRO A 1 89 ? -15.583 1.546 9.896 1.00 85.31 89 PRO A N 1
ATOM 679 C CA . PRO A 1 89 ? -15.175 2.584 10.826 1.00 85.31 89 PRO A CA 1
ATOM 680 C C . PRO A 1 89 ? -15.480 2.195 12.284 1.00 85.31 89 PRO A C 1
ATOM 682 O O . PRO A 1 89 ? -16.383 1.395 12.556 1.00 85.31 89 PRO A O 1
ATOM 685 N N . PRO A 1 90 ? -14.790 2.795 13.270 1.00 81.00 90 PRO A N 1
ATOM 686 C CA . PRO A 1 90 ? -15.142 2.651 14.674 1.00 81.00 90 PRO A CA 1
ATOM 687 C C . PRO A 1 90 ? -16.531 3.235 14.956 1.00 81.00 90 PRO A C 1
ATOM 689 O O . PRO A 1 90 ? -16.852 4.355 14.554 1.00 81.00 90 PRO A O 1
ATOM 692 N N . VAL A 1 91 ? -17.332 2.504 15.733 1.00 84.69 91 VAL A N 1
ATOM 693 C CA . VAL A 1 91 ? -18.636 2.979 16.222 1.00 84.69 91 VAL A CA 1
ATOM 694 C C . VAL A 1 91 ? -18.450 4.232 17.089 1.00 84.69 91 VAL A C 1
ATOM 696 O O . VAL A 1 91 ? -17.567 4.261 17.949 1.00 84.69 91 VAL A O 1
ATOM 699 N N . LEU A 1 92 ? -19.315 5.242 16.914 1.00 81.81 92 LEU A N 1
ATOM 700 C CA . LEU A 1 92 ? -19.218 6.554 17.578 1.00 81.81 92 LEU A CA 1
ATOM 701 C C . LEU A 1 92 ? -19.007 6.457 19.096 1.00 81.81 92 LEU A C 1
ATOM 703 O O . LEU A 1 92 ? -18.054 7.030 19.613 1.00 81.81 92 LEU A O 1
ATOM 707 N N . LYS A 1 93 ? -19.807 5.644 19.795 1.00 79.50 93 LYS A N 1
ATOM 708 C CA . LYS A 1 93 ? -19.687 5.442 21.250 1.00 79.50 93 LYS A CA 1
ATOM 709 C C . LYS A 1 93 ? -18.296 4.947 21.678 1.00 79.50 93 LYS A C 1
ATOM 711 O O . LYS A 1 93 ? -17.753 5.391 22.684 1.00 79.50 93 LYS A O 1
ATOM 716 N N . LYS A 1 94 ? -17.691 4.040 20.904 1.00 76.75 94 LYS A N 1
ATOM 717 C CA . LYS A 1 94 ? -16.339 3.520 21.182 1.00 76.75 94 LYS A CA 1
ATOM 718 C C . LYS A 1 94 ? -15.256 4.533 20.820 1.00 76.75 94 LYS A C 1
ATOM 720 O O . LYS A 1 94 ? -14.214 4.585 21.471 1.00 76.75 94 LYS A O 1
ATOM 725 N N . LYS A 1 95 ? -15.509 5.374 19.814 1.00 78.56 95 LYS A N 1
ATOM 726 C CA . LYS A 1 95 ? -14.651 6.515 19.491 1.00 78.56 95 LYS A CA 1
ATOM 727 C C . LYS A 1 95 ? -14.634 7.522 20.643 1.00 78.56 95 LYS A C 1
ATOM 729 O O . LYS A 1 95 ? -13.555 7.931 21.053 1.00 78.56 95 LYS A O 1
ATOM 734 N N . GLU A 1 96 ? -15.791 7.862 21.204 1.00 79.75 96 GLU A N 1
ATOM 735 C CA . GLU A 1 96 ? -15.908 8.735 22.380 1.00 79.75 96 GLU A CA 1
ATOM 736 C C . GLU A 1 96 ? -15.194 8.148 23.600 1.00 79.75 96 GLU A C 1
ATOM 738 O O . GLU A 1 96 ? -14.416 8.848 24.242 1.00 79.75 96 GLU A O 1
ATOM 743 N N . GLU A 1 97 ? -15.366 6.851 23.874 1.00 78.44 97 GLU A N 1
ATOM 744 C CA . GLU A 1 97 ? -14.651 6.162 24.955 1.00 78.44 97 GLU A CA 1
ATOM 745 C C . GLU A 1 97 ? -13.126 6.203 24.755 1.00 78.44 97 GLU A C 1
ATOM 747 O O . GLU A 1 97 ? -12.365 6.448 25.690 1.00 78.44 97 GLU A O 1
ATOM 752 N N . CYS A 1 98 ? -12.659 5.998 23.525 1.00 77.38 98 CYS A N 1
ATOM 753 C CA . CYS A 1 98 ? -11.243 6.081 23.183 1.00 77.38 98 CYS A CA 1
ATOM 754 C C . CYS A 1 98 ? -10.679 7.499 23.390 1.00 77.38 98 CYS A C 1
ATOM 756 O O . CYS A 1 98 ? -9.589 7.665 23.946 1.00 77.38 98 CYS A O 1
ATOM 758 N N . VAL A 1 99 ? -11.436 8.530 23.006 1.00 78.69 99 VAL A N 1
ATOM 759 C CA . VAL A 1 99 ? -11.071 9.936 23.237 1.00 78.69 99 VAL A CA 1
ATOM 760 C C . VAL A 1 99 ? -11.076 10.266 24.725 1.00 78.69 99 VAL A C 1
ATOM 762 O O . VAL A 1 99 ? -10.152 10.915 25.212 1.00 78.69 99 VAL A O 1
ATOM 765 N N . PHE A 1 100 ? -12.056 9.755 25.470 1.00 75.69 100 PHE A N 1
ATOM 766 C CA . PHE A 1 100 ? -12.107 9.867 26.925 1.00 75.69 100 PHE A CA 1
ATOM 767 C C . PHE A 1 100 ? -10.874 9.228 27.585 1.00 75.69 100 PHE A C 1
ATOM 769 O O . PHE A 1 100 ? -10.298 9.793 28.513 1.00 75.69 100 PHE A O 1
ATOM 776 N N . LYS A 1 101 ? -10.371 8.119 27.027 1.00 77.50 101 LYS A N 1
ATOM 777 C CA . LYS A 1 101 ? -9.086 7.496 27.397 1.00 77.50 101 LYS A CA 1
ATOM 778 C C . LYS A 1 101 ? -7.847 8.278 26.914 1.00 77.50 101 LYS A C 1
ATOM 780 O O . LYS A 1 101 ? -6.741 7.743 26.930 1.00 77.50 101 LYS A O 1
ATOM 785 N N . LYS A 1 102 ? -8.006 9.546 26.515 1.00 73.25 102 LYS A N 1
ATOM 786 C CA . LYS A 1 102 ? -6.954 10.476 26.061 1.00 73.25 102 LYS A CA 1
ATOM 787 C C . LYS A 1 102 ? -6.190 10.023 24.805 1.00 73.25 102 LYS A C 1
ATOM 789 O O . LYS A 1 102 ? -5.055 10.446 24.592 1.00 73.25 102 LYS A O 1
ATOM 794 N N . LYS A 1 103 ? -6.785 9.185 23.946 1.00 67.00 103 LYS A N 1
ATOM 795 C CA . LYS A 1 103 ? -6.250 8.909 22.597 1.00 67.00 103 LYS A CA 1
ATOM 796 C C . LYS A 1 103 ? -6.715 9.983 21.614 1.00 67.00 103 LYS A C 1
ATOM 798 O O . LYS A 1 103 ? -7.765 10.596 21.797 1.00 67.00 103 LYS A O 1
ATOM 803 N N . SER A 1 104 ? -5.933 10.230 20.562 1.00 60.31 104 SER A N 1
ATOM 804 C CA . SER A 1 104 ? -6.253 11.307 19.621 1.00 60.31 104 SER A CA 1
ATOM 805 C C . SER A 1 104 ? -7.538 10.987 18.852 1.00 60.31 104 SER A C 1
ATOM 807 O O . SER A 1 104 ? -7.612 9.960 18.175 1.00 60.31 104 SER A O 1
ATOM 809 N N . ASN A 1 105 ? -8.513 11.900 18.893 1.00 54.50 105 ASN A N 1
ATOM 810 C CA . ASN A 1 105 ? -9.771 11.814 18.137 1.00 54.50 105 ASN A CA 1
ATOM 811 C C . ASN A 1 105 ? -9.584 11.993 16.618 1.00 54.50 105 ASN A C 1
ATOM 813 O O . ASN A 1 105 ? -10.521 11.773 15.844 1.00 54.50 105 ASN A O 1
ATOM 817 N N . LEU A 1 106 ? -8.395 12.441 16.206 1.00 50.47 106 LEU A N 1
ATOM 818 C CA . LEU A 1 106 ? -8.087 12.838 14.844 1.00 50.47 106 LEU A CA 1
ATOM 819 C C . LEU A 1 106 ? -8.041 11.608 13.919 1.00 50.47 106 LEU A C 1
ATOM 821 O O . LEU A 1 106 ? -7.137 10.763 13.963 1.00 50.47 106 LEU A O 1
ATOM 825 N N . VAL A 1 107 ? -9.027 11.522 13.026 1.00 52.50 107 VAL A N 1
ATOM 826 C CA . VAL A 1 107 ? -8.790 10.956 11.695 1.00 52.50 107 VAL A CA 1
ATOM 827 C C . VAL A 1 107 ? -7.857 11.953 11.028 1.00 52.50 107 VAL A C 1
ATOM 829 O O . VAL A 1 107 ? -8.275 13.067 10.725 1.00 52.50 107 VAL A O 1
ATOM 832 N N . ARG A 1 108 ? -6.571 11.610 10.910 1.00 45.78 108 ARG A N 1
ATOM 833 C CA . ARG A 1 108 ? -5.615 12.478 10.222 1.00 45.78 108 ARG A CA 1
ATOM 834 C C . ARG A 1 108 ? -5.999 12.477 8.753 1.00 45.78 108 ARG A C 1
ATOM 836 O O . ARG A 1 108 ? -5.660 11.543 8.039 1.00 45.78 108 ARG A O 1
ATOM 843 N N . ARG A 1 109 ? -6.752 13.494 8.325 1.00 43.41 109 ARG A N 1
ATOM 844 C CA . ARG A 1 109 ? -6.781 13.872 6.912 1.00 43.41 109 ARG A CA 1
ATOM 845 C C . ARG A 1 109 ? -5.336 14.201 6.547 1.00 43.41 109 ARG A C 1
ATOM 847 O O . ARG A 1 109 ? -4.682 14.922 7.299 1.00 43.41 109 ARG A O 1
ATOM 854 N N . GLY A 1 110 ? -4.827 13.592 5.478 1.00 38.06 110 GLY A N 1
ATOM 855 C CA . GLY A 1 110 ? -3.444 13.769 5.036 1.00 38.06 110 GLY A CA 1
ATOM 856 C C . GLY A 1 110 ? -3.075 15.254 5.002 1.00 38.06 110 GLY A C 1
ATOM 857 O O . GLY A 1 110 ? -3.685 16.015 4.258 1.00 38.06 110 GLY A O 1
ATOM 858 N N . GLY A 1 111 ? -2.143 15.656 5.869 1.00 4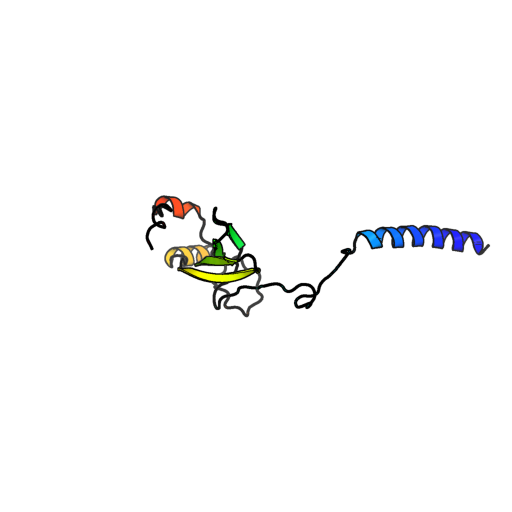0.22 111 GLY A N 1
ATOM 859 C CA . GLY A 1 111 ? -1.727 17.051 6.043 1.00 40.22 111 GLY A CA 1
ATOM 860 C C . GLY A 1 111 ? -1.019 17.338 7.371 1.00 40.22 111 GLY A C 1
ATOM 861 O O . GLY A 1 111 ? -0.043 18.078 7.381 1.00 40.22 111 GLY A O 1
ATOM 862 N N . ASP A 1 112 ? -1.422 16.692 8.472 1.00 34.22 112 ASP A N 1
ATOM 863 C CA . ASP A 1 112 ? -0.885 17.019 9.803 1.00 34.22 112 ASP A CA 1
ATOM 864 C C . ASP A 1 112 ? 0.132 15.988 10.314 1.00 34.22 112 ASP A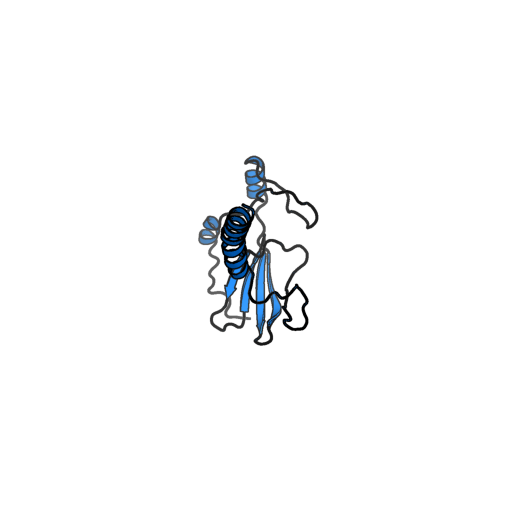 C 1
ATOM 866 O O . ASP A 1 112 ? -0.216 14.881 10.744 1.00 34.22 112 ASP A O 1
ATOM 870 N N . ALA A 1 113 ? 1.407 16.384 10.325 1.00 35.97 113 ALA A N 1
ATOM 871 C CA . ALA A 1 113 ? 2.511 15.662 10.953 1.00 35.97 113 ALA A CA 1
ATOM 872 C C . ALA A 1 113 ? 2.412 15.737 12.490 1.00 35.97 113 ALA A C 1
ATOM 874 O O . ALA A 1 113 ? 3.115 16.493 13.151 1.00 35.97 113 ALA A O 1
ATOM 875 N N . GLY A 1 114 ? 1.511 14.949 13.077 1.00 36.19 114 GLY A N 1
ATOM 876 C CA . GLY A 1 114 ? 1.474 14.698 14.517 1.00 36.19 114 GLY A CA 1
ATOM 877 C C . GLY A 1 114 ? 1.611 13.207 14.794 1.00 36.19 114 GLY A C 1
ATOM 878 O O . GLY A 1 114 ? 0.855 12.408 14.255 1.00 36.19 114 GLY A O 1
ATOM 879 N N . ALA A 1 115 ? 2.541 12.798 15.650 1.00 38.16 115 ALA A N 1
ATOM 880 C CA . ALA A 1 115 ? 2.609 11.427 16.144 1.00 38.16 115 ALA A CA 1
ATOM 881 C C . ALA A 1 115 ? 1.558 11.251 17.253 1.00 38.16 115 ALA A C 1
ATOM 883 O O . ALA A 1 115 ? 1.763 11.643 18.395 1.00 38.16 115 ALA A O 1
ATOM 884 N N . GLY A 1 116 ? 0.386 10.712 16.922 1.00 40.75 116 GLY A N 1
ATOM 885 C CA . GLY A 1 116 ? -0.623 10.355 17.921 1.00 40.75 116 GLY A CA 1
ATOM 886 C C . GLY A 1 116 ? -1.266 9.033 17.556 1.00 40.75 116 GLY A C 1
ATOM 887 O O . GLY A 1 116 ? -1.698 8.864 16.417 1.00 40.75 116 GLY A O 1
ATOM 888 N N . ALA A 1 117 ? -1.316 8.100 18.502 1.00 46.41 117 ALA A N 1
ATOM 889 C CA . ALA A 1 117 ? -2.022 6.839 18.327 1.00 46.41 117 ALA A CA 1
ATOM 890 C C . ALA A 1 117 ? -3.521 7.129 18.128 1.00 46.41 117 ALA A C 1
ATOM 892 O O . ALA A 1 117 ? -4.201 7.568 19.060 1.00 46.41 117 ALA A O 1
ATOM 893 N N . GLY A 1 118 ? -4.011 6.933 16.902 1.00 52.06 118 GLY A N 1
ATOM 894 C CA . GLY A 1 118 ? -5.432 7.032 16.582 1.00 52.06 118 GLY A CA 1
ATOM 895 C C . GLY A 1 118 ? -6.233 5.919 17.258 1.00 52.06 118 GLY A C 1
ATOM 896 O O . GLY A 1 118 ? -5.677 4.908 17.684 1.00 52.06 118 GLY A O 1
ATOM 897 N N . CYS A 1 119 ? -7.544 6.113 17.369 1.00 54.03 119 CYS A N 1
ATOM 898 C CA . CYS A 1 119 ? -8.461 5.084 17.851 1.00 54.03 119 CYS A CA 1
ATOM 899 C C . CYS A 1 119 ? -8.546 3.937 16.836 1.00 54.03 119 CYS A C 1
ATOM 901 O O . CYS A 1 119 ? -9.324 4.016 15.891 1.00 54.03 119 CYS A O 1
ATOM 903 N N . ILE A 1 120 ? -7.718 2.909 17.023 1.00 51.81 120 ILE A N 1
ATOM 904 C CA . ILE A 1 120 ? -7.793 1.636 16.300 1.00 51.81 120 ILE A CA 1
ATOM 905 C C . ILE A 1 120 ? -8.609 0.679 17.165 1.00 51.81 120 ILE A C 1
ATOM 907 O O . ILE A 1 120 ? -8.394 0.581 18.375 1.00 51.81 120 ILE A O 1
ATOM 911 N N . MET A 1 121 ? -9.585 0.018 16.556 1.00 47.47 121 MET A N 1
ATOM 912 C CA . MET A 1 121 ? -10.439 -0.941 17.245 1.00 47.47 121 MET A CA 1
ATOM 913 C C . MET A 1 121 ? -9.698 -2.277 17.408 1.00 47.47 121 MET A C 1
ATOM 915 O O . MET A 1 121 ? -9.138 -2.759 16.425 1.00 47.47 121 MET A O 1
ATOM 919 N N . PRO A 1 122 ? -9.692 -2.896 18.604 1.00 44.50 122 PRO A N 1
ATOM 920 C CA . PRO A 1 122 ? -9.137 -4.231 18.772 1.00 44.50 122 PRO A CA 1
ATOM 921 C C . PRO A 1 122 ? -9.966 -5.264 18.001 1.00 44.50 122 PRO A C 1
ATOM 923 O O . PRO A 1 122 ? -11.200 -5.246 18.045 1.00 44.50 122 PRO A O 1
ATOM 926 N N . LEU A 1 123 ? -9.265 -6.187 17.336 1.00 44.47 123 LEU A N 1
ATOM 927 C CA . LEU A 1 123 ? -9.840 -7.291 16.562 1.00 44.47 123 LEU A CA 1
ATOM 928 C C . LEU A 1 123 ? -10.689 -8.252 17.422 1.00 44.47 123 LEU A C 1
ATOM 930 O O . LEU A 1 123 ? -11.516 -8.985 16.893 1.00 44.47 123 LEU A O 1
ATOM 934 N N . GLU A 1 124 ? -10.535 -8.223 18.751 1.00 38.09 124 GLU A N 1
ATOM 935 C CA . GLU A 1 124 ? -11.218 -9.125 19.695 1.00 38.09 124 GLU A CA 1
ATOM 936 C C . GLU A 1 124 ? -12.755 -9.008 19.676 1.00 38.09 124 GLU A C 1
ATOM 938 O O . GLU A 1 124 ? -13.454 -9.917 20.110 1.00 38.09 124 GLU A O 1
ATOM 943 N N . GLY A 1 125 ? -13.310 -7.924 19.121 1.00 36.97 125 GLY A N 1
ATOM 944 C CA . GLY A 1 125 ? -14.754 -7.778 18.905 1.00 36.97 125 GLY A CA 1
ATOM 945 C C . GLY A 1 125 ? -15.282 -8.339 17.577 1.00 36.97 125 GLY A C 1
ATOM 946 O O . GLY A 1 125 ? -16.495 -8.336 17.382 1.00 36.97 125 GLY A O 1
ATOM 947 N N . ALA A 1 126 ? -14.414 -8.783 16.661 1.00 41.69 126 ALA A N 1
ATOM 948 C CA . ALA A 1 126 ? -14.816 -9.268 15.337 1.00 41.69 126 ALA A CA 1
ATOM 949 C C . ALA A 1 126 ? -15.385 -10.698 15.376 1.00 41.69 126 ALA A C 1
ATOM 951 O O . ALA A 1 126 ? -16.305 -11.011 14.625 1.00 41.69 126 ALA A O 1
ATOM 952 N N . VAL A 1 127 ? -14.916 -11.541 16.305 1.00 35.28 127 VAL A N 1
ATOM 953 C CA . VAL A 1 127 ? -15.349 -12.949 16.410 1.00 35.28 127 VAL A CA 1
ATOM 954 C C . VAL A 1 127 ? -16.817 -13.071 16.848 1.00 35.28 127 VAL A C 1
ATOM 956 O O . VAL A 1 127 ? -17.523 -13.967 16.399 1.00 35.28 127 VAL A O 1
ATOM 959 N N . SER A 1 128 ? -17.326 -12.143 17.668 1.00 28.88 128 SER A N 1
ATOM 960 C CA . SER A 1 128 ? -18.721 -12.189 18.151 1.00 28.88 128 SER A CA 1
ATOM 961 C C . SER A 1 128 ? -19.768 -11.675 17.159 1.00 28.88 128 SER A C 1
ATOM 963 O O . SER A 1 128 ? -20.954 -11.883 17.394 1.00 28.88 128 SER A O 1
ATOM 965 N N . LEU A 1 129 ? -19.371 -11.011 16.066 1.00 35.09 129 LEU A N 1
ATOM 966 C CA . LEU A 1 129 ? -20.316 -10.543 15.042 1.00 35.09 129 LEU A CA 1
ATOM 967 C C . LEU A 1 129 ? -20.481 -11.510 13.866 1.00 35.09 129 LEU A C 1
ATOM 969 O O . LEU A 1 129 ? -21.195 -11.170 12.929 1.00 35.09 129 LEU A O 1
ATOM 973 N N . GLY A 1 130 ? -19.879 -12.705 13.917 1.00 30.30 130 GLY A N 1
ATOM 974 C CA . GLY A 1 130 ? -20.145 -13.745 12.924 1.00 30.30 130 GLY A CA 1
ATOM 975 C C . GLY A 1 130 ? -19.951 -13.257 11.489 1.00 30.30 130 GLY A C 1
ATOM 976 O O . GLY A 1 130 ? -20.807 -13.500 10.643 1.00 30.30 130 GLY A O 1
ATOM 977 N N . VAL A 1 131 ? -18.843 -12.564 11.196 1.00 35.09 131 VAL A N 1
ATOM 978 C CA . VAL A 1 131 ? -18.400 -12.445 9.802 1.00 35.09 131 VAL A CA 1
ATOM 979 C C . VAL A 1 131 ? -17.810 -13.800 9.438 1.00 35.09 131 VAL A C 1
ATOM 981 O O . VAL A 1 131 ? -16.610 -14.035 9.558 1.00 35.09 131 VAL A O 1
ATOM 984 N N . SER A 1 132 ? -18.703 -14.722 9.083 1.00 31.55 132 SER A N 1
ATOM 985 C CA . SER A 1 132 ? -18.329 -15.927 8.367 1.00 31.55 132 SER A CA 1
ATOM 986 C C . SER A 1 132 ? -17.664 -15.482 7.064 1.00 31.55 132 SER A C 1
ATOM 988 O O . SER A 1 132 ? -18.288 -14.842 6.216 1.00 31.55 132 SER A O 1
ATOM 990 N N . MET A 1 133 ? -16.375 -15.795 6.928 1.00 34.66 133 MET A N 1
ATOM 991 C CA . MET A 1 133 ? -15.626 -15.676 5.675 1.00 34.66 133 MET A CA 1
ATOM 992 C C . MET A 1 133 ? -16.046 -16.755 4.654 1.00 34.66 133 MET A C 1
ATOM 994 O O . MET A 1 133 ? -15.381 -16.911 3.641 1.00 34.66 133 MET A O 1
ATOM 998 N N . GLU A 1 134 ? -17.146 -17.485 4.883 1.00 29.08 134 GLU A N 1
ATOM 999 C CA . GLU A 1 134 ? -17.685 -18.502 3.963 1.00 29.08 134 GLU A CA 1
ATOM 1000 C C . GLU A 1 134 ? -18.661 -17.910 2.923 1.00 29.08 134 GLU A C 1
ATOM 1002 O O . GLU A 1 134 ? -19.213 -18.624 2.095 1.00 29.08 134 GLU A O 1
ATOM 1007 N N . GLY A 1 135 ? -18.891 -16.592 2.942 1.00 28.31 135 GLY A N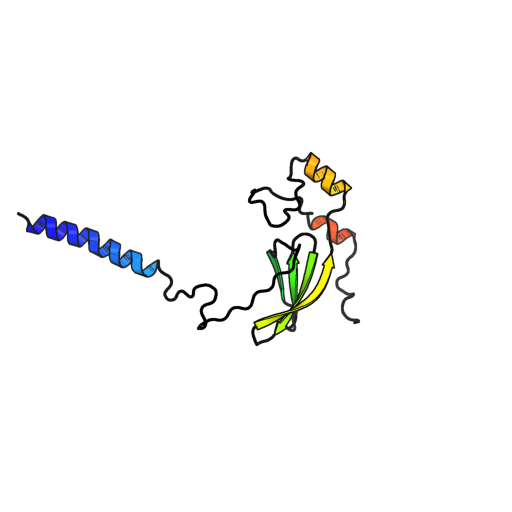 1
ATOM 1008 C CA . GLY A 1 135 ? -19.860 -15.906 2.077 1.00 28.31 135 GLY A CA 1
ATOM 1009 C C . GLY A 1 135 ? -19.282 -15.182 0.856 1.00 28.31 135 GLY A C 1
ATOM 1010 O O . GLY A 1 135 ? -19.923 -14.253 0.371 1.00 28.31 135 GLY A O 1
ATOM 1011 N N . MET A 1 136 ? -18.081 -15.532 0.384 1.00 32.97 136 MET A N 1
ATOM 1012 C CA . MET A 1 136 ? -17.414 -14.849 -0.741 1.00 32.97 136 MET A CA 1
ATOM 1013 C C . MET A 1 136 ? -17.176 -15.771 -1.951 1.00 32.97 136 MET A C 1
ATOM 1015 O O . MET A 1 136 ? -16.234 -15.567 -2.705 1.00 32.97 136 MET A O 1
ATOM 1019 N N . GLU A 1 137 ? -18.047 -16.769 -2.151 1.00 26.62 137 GLU A N 1
ATOM 1020 C CA . GLU A 1 137 ? -18.041 -17.664 -3.326 1.00 26.62 137 GLU A CA 1
ATOM 1021 C C . GLU A 1 137 ? -19.230 -17.459 -4.289 1.00 26.62 137 GLU A C 1
ATOM 1023 O O . GLU A 1 137 ? -19.429 -18.253 -5.203 1.00 26.62 137 GLU A O 1
ATOM 1028 N N . SER A 1 138 ? -20.036 -16.398 -4.152 1.00 28.36 138 SER A N 1
ATOM 1029 C CA . SER A 1 138 ? -21.068 -16.105 -5.161 1.00 28.36 138 SER A CA 1
ATOM 1030 C C . SER A 1 138 ? -21.177 -14.623 -5.516 1.00 28.36 138 SER A C 1
ATOM 1032 O O . SER A 1 138 ? -22.093 -13.944 -5.053 1.00 28.36 138 SER A O 1
ATOM 1034 N N . TRP A 1 139 ? -20.265 -14.148 -6.364 1.00 35.81 139 TRP A N 1
ATOM 1035 C CA . TRP A 1 139 ? -20.487 -13.052 -7.317 1.00 35.81 139 TRP A CA 1
ATOM 1036 C C . TRP A 1 139 ? -19.644 -13.281 -8.569 1.00 35.81 139 TRP A C 1
ATOM 1038 O O . TRP A 1 139 ? -18.452 -13.622 -8.412 1.00 35.81 139 TRP A O 1
#

Secondary structure (DSSP, 8-state):
--HHHHHHHHHHHHHHHHHHHTTS-SS---TT-TTS-------TT-----EEEE-TTSSEEEEEETTEEEEEEE-TT--EEEEEEEE-PPPHHHHHHHHHTT-B-----TT------B-PPPGGGTGGGT--TT--S--

InterPro domains:
  IPR015943 WD40/YVTN repeat-like-containing domain superfamily [G3DSA:2.130.10.10] (20-109)
  IPR027231 Semaphorin [PTHR11036] (8-105)
  IPR036352 Sema domain superfamily [SSF101912] (35-106)

pLDDT: mean 72.37, std 22.43, range [26.62, 97.25]